Protein AF-A0A920NWI2-F1 (afdb_monomer_lite)

Structure (mmCIF, N/CA/C/O backbone):
data_AF-A0A920NWI2-F1
#
_entry.id   AF-A0A920NWI2-F1
#
loop_
_atom_site.group_PDB
_atom_site.id
_atom_site.type_symbol
_atom_site.label_atom_id
_atom_site.label_alt_id
_atom_site.label_comp_id
_atom_site.label_asym_id
_atom_site.label_entity_id
_atom_site.label_seq_id
_atom_site.pdbx_PDB_ins_code
_atom_site.Cartn_x
_atom_site.Cartn_y
_atom_site.Cartn_z
_atom_site.occupancy
_atom_site.B_iso_or_equiv
_atom_site.auth_seq_id
_atom_site.auth_comp_id
_atom_site.auth_asym_id
_atom_site.auth_atom_id
_atom_site.pdbx_PDB_model_num
ATOM 1 N N . MET A 1 1 ? 16.715 -18.756 -16.845 1.00 62.47 1 MET A N 1
ATOM 2 C CA . MET A 1 1 ? 16.301 -17.524 -16.132 1.00 62.47 1 MET A CA 1
ATOM 3 C C . MET A 1 1 ? 15.765 -16.548 -17.178 1.00 62.47 1 MET A C 1
ATOM 5 O O . MET A 1 1 ? 16.412 -16.420 -18.212 1.00 62.47 1 MET A O 1
ATOM 9 N N . LYS A 1 2 ? 14.573 -15.951 -17.009 1.00 72.81 2 LYS A N 1
ATOM 10 C CA . LYS A 1 2 ? 14.044 -14.998 -18.009 1.00 72.81 2 LYS A CA 1
ATOM 11 C C . LYS A 1 2 ? 14.946 -13.761 -18.042 1.00 72.81 2 LYS A C 1
ATOM 13 O O . LYS A 1 2 ? 15.299 -13.245 -16.986 1.00 72.81 2 LYS A O 1
ATOM 18 N N . LYS A 1 3 ? 15.345 -13.321 -19.236 1.00 82.94 3 LYS A N 1
ATOM 19 C CA . LYS A 1 3 ? 16.235 -12.169 -19.400 1.00 82.94 3 LYS A CA 1
ATOM 20 C C . LYS A 1 3 ? 15.435 -10.877 -19.260 1.00 82.94 3 LYS A C 1
ATOM 22 O O . LYS A 1 3 ? 14.433 -10.698 -19.947 1.00 82.94 3 LYS A O 1
ATOM 27 N N . LEU A 1 4 ? 15.898 -9.997 -18.381 1.00 87.62 4 LEU A N 1
ATOM 28 C CA . LEU A 1 4 ? 15.360 -8.652 -18.227 1.00 87.62 4 LEU A CA 1
ATOM 29 C C . LEU A 1 4 ? 15.854 -7.744 -19.361 1.00 87.62 4 LEU A C 1
ATOM 31 O O . LEU A 1 4 ? 17.000 -7.852 -19.806 1.00 87.62 4 LEU A O 1
ATOM 35 N N . VAL A 1 5 ? 14.976 -6.859 -19.830 1.00 92.44 5 VAL A N 1
ATOM 36 C CA . VAL A 1 5 ? 15.266 -5.857 -20.864 1.00 92.44 5 VAL A CA 1
ATOM 37 C C . VAL A 1 5 ? 14.993 -4.490 -20.265 1.00 92.44 5 VAL A C 1
ATOM 39 O O . VAL A 1 5 ? 13.927 -4.284 -19.695 1.00 92.44 5 VAL A O 1
ATOM 42 N N . LYS A 1 6 ? 15.936 -3.557 -20.410 1.00 93.75 6 LYS A N 1
ATOM 43 C CA . LYS A 1 6 ? 15.781 -2.200 -19.882 1.00 93.75 6 LYS A CA 1
ATOM 44 C C . LYS A 1 6 ? 14.677 -1.428 -20.610 1.00 93.75 6 LYS A C 1
ATOM 46 O O . LYS A 1 6 ? 14.476 -1.600 -21.813 1.00 93.75 6 LYS A O 1
ATOM 51 N N . ASP A 1 7 ? 14.015 -0.547 -19.876 1.00 93.06 7 ASP A N 1
ATOM 52 C CA . ASP A 1 7 ? 12.941 0.326 -20.338 1.00 93.06 7 ASP A CA 1
ATOM 53 C C . ASP A 1 7 ? 13.270 1.783 -19.996 1.00 93.06 7 ASP A C 1
ATOM 55 O O . ASP A 1 7 ? 13.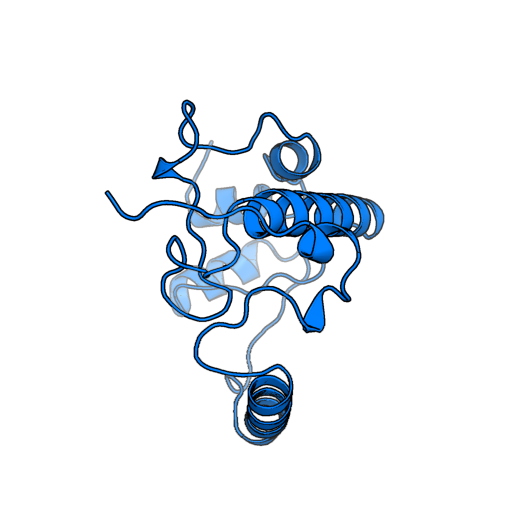007 2.253 -18.893 1.00 93.06 7 ASP A O 1
ATOM 59 N N . ALA A 1 8 ? 13.893 2.509 -20.926 1.00 90.62 8 ALA A N 1
ATOM 60 C CA . ALA A 1 8 ? 14.277 3.900 -20.675 1.00 90.62 8 ALA A CA 1
ATOM 61 C C . ALA A 1 8 ? 13.058 4.813 -20.437 1.00 90.62 8 ALA A C 1
ATOM 63 O O . ALA A 1 8 ? 13.161 5.790 -19.696 1.00 90.62 8 ALA A O 1
ATOM 64 N N . ASN A 1 9 ? 11.903 4.462 -21.010 1.00 91.44 9 ASN A N 1
ATOM 65 C CA . ASN A 1 9 ? 10.683 5.261 -20.927 1.00 91.44 9 ASN A CA 1
ATOM 66 C C . ASN A 1 9 ? 10.043 5.195 -19.534 1.00 91.44 9 ASN A C 1
ATOM 68 O O . ASN A 1 9 ? 9.390 6.144 -19.110 1.00 91.44 9 ASN A O 1
ATOM 72 N N . ALA A 1 10 ? 10.307 4.137 -18.758 1.00 92.00 10 ALA A N 1
ATOM 73 C CA . ALA A 1 10 ? 9.759 3.981 -17.409 1.00 92.00 10 ALA A CA 1
ATOM 74 C C . ALA A 1 10 ? 10.130 5.130 -16.449 1.00 92.00 10 ALA A C 1
ATOM 76 O O . ALA A 1 10 ? 9.436 5.381 -15.462 1.00 92.00 10 ALA A O 1
ATOM 77 N N . LEU A 1 11 ? 11.208 5.863 -16.737 1.00 91.56 11 LEU A N 1
ATOM 78 C CA . LEU A 1 11 ? 11.630 7.017 -15.944 1.00 91.56 11 LEU A CA 1
ATOM 79 C C . LEU A 1 11 ? 10.799 8.277 -16.229 1.00 91.56 11 LEU A C 1
ATOM 81 O O . LEU A 1 11 ? 10.652 9.108 -15.335 1.00 91.56 11 LEU A O 1
ATOM 85 N N . SER A 1 12 ? 10.250 8.413 -17.437 1.00 92.00 12 SER A N 1
ATOM 86 C CA . SER A 1 12 ? 9.532 9.609 -17.898 1.00 92.00 12 SER A CA 1
ATOM 87 C C . SER A 1 12 ? 8.028 9.414 -18.033 1.00 92.00 12 SER A C 1
ATOM 89 O O . SER A 1 12 ? 7.280 10.380 -17.889 1.00 92.00 12 SER A O 1
ATOM 91 N N . ASP A 1 13 ? 7.579 8.190 -18.301 1.00 92.38 13 ASP A N 1
ATOM 92 C CA . ASP A 1 13 ? 6.177 7.924 -18.595 1.00 92.38 13 ASP A CA 1
ATOM 93 C C . ASP A 1 13 ? 5.283 8.249 -17.385 1.00 92.38 13 ASP A C 1
ATOM 95 O O . ASP A 1 13 ? 5.725 8.160 -16.222 1.00 92.38 13 ASP A O 1
ATOM 99 N N . PRO A 1 14 ? 4.017 8.636 -17.627 1.00 90.88 14 PRO A N 1
ATOM 100 C CA . PRO A 1 14 ? 3.047 8.822 -16.561 1.00 90.88 14 PRO A CA 1
ATOM 101 C C . PRO A 1 14 ? 2.900 7.550 -15.720 1.00 90.88 14 PRO A C 1
ATOM 103 O O . PRO A 1 14 ? 2.801 6.444 -16.246 1.00 90.88 14 PRO A O 1
ATOM 106 N N . LEU A 1 15 ? 2.872 7.695 -14.393 1.00 87.38 15 LEU A N 1
ATOM 107 C CA . LEU A 1 15 ? 2.882 6.548 -13.476 1.00 87.38 15 LEU A CA 1
ATOM 108 C C . LEU A 1 15 ? 1.657 5.630 -13.650 1.00 87.38 15 LEU A C 1
ATOM 110 O O . LEU A 1 15 ? 1.751 4.430 -13.421 1.00 87.38 15 LEU A O 1
ATOM 114 N N . ASN A 1 16 ? 0.516 6.178 -14.069 1.00 87.69 16 ASN A N 1
ATOM 115 C CA . ASN A 1 16 ? -0.711 5.424 -14.331 1.00 87.69 16 ASN A CA 1
ATOM 116 C C . ASN A 1 16 ? -0.620 4.526 -15.580 1.00 87.69 16 ASN A C 1
ATOM 118 O O . ASN A 1 16 ? -1.387 3.573 -15.687 1.00 87.69 16 ASN A O 1
ATOM 122 N N . GLU A 1 17 ? 0.330 4.783 -16.481 1.00 87.19 17 GLU A N 1
ATOM 123 C CA . GLU A 1 17 ? 0.588 3.964 -17.674 1.00 87.19 17 GLU A CA 1
ATOM 124 C C . GLU A 1 17 ? 1.640 2.869 -17.416 1.00 87.19 17 GLU A C 1
ATOM 126 O O . GLU A 1 17 ? 1.913 2.017 -18.263 1.00 87.19 17 GLU A O 1
ATOM 131 N N . LEU A 1 18 ? 2.238 2.856 -16.223 1.00 89.19 18 LEU A N 1
ATOM 132 C CA . LEU A 1 18 ? 3.352 1.988 -15.872 1.00 89.19 18 LEU A CA 1
ATOM 133 C C . LEU A 1 18 ? 2.908 0.718 -15.138 1.00 89.19 18 LEU A C 1
ATOM 135 O O . LEU A 1 18 ? 2.118 0.767 -14.206 1.00 89.19 18 LEU A O 1
ATOM 139 N N . GLY A 1 19 ? 3.495 -0.434 -15.487 1.00 88.38 19 GLY A N 1
ATOM 140 C CA . GLY A 1 19 ? 3.313 -1.700 -14.753 1.00 88.38 19 GLY A CA 1
ATOM 141 C C . GLY A 1 19 ? 2.209 -2.630 -15.274 1.00 88.38 19 GLY A C 1
ATOM 142 O O . GLY A 1 19 ? 2.058 -3.741 -14.750 1.00 88.38 19 GLY A O 1
ATOM 143 N N . TRP A 1 20 ? 1.500 -2.223 -16.326 1.00 90.44 20 TRP A N 1
ATOM 144 C CA . TRP A 1 20 ? 0.537 -3.044 -17.061 1.00 90.44 20 TRP A CA 1
ATOM 145 C C . TRP A 1 20 ? 1.220 -4.156 -17.863 1.00 90.44 20 TRP A C 1
ATOM 147 O O . TRP A 1 20 ? 2.297 -3.956 -18.427 1.00 90.44 20 TRP A O 1
ATOM 157 N N . LYS A 1 21 ? 0.594 -5.337 -17.906 1.00 86.88 21 LYS A N 1
ATOM 158 C CA . LYS A 1 21 ? 1.070 -6.491 -18.687 1.00 86.88 21 LYS A CA 1
ATOM 159 C C . LYS A 1 21 ? -0.045 -7.140 -19.502 1.00 86.88 21 LYS A C 1
ATOM 161 O O . LYS A 1 21 ? 0.117 -7.328 -20.698 1.00 86.88 21 LYS A O 1
ATOM 166 N N . ASP A 1 22 ? -1.164 -7.430 -18.842 1.00 86.62 22 ASP A N 1
ATOM 167 C CA . ASP A 1 22 ? -2.301 -8.167 -19.412 1.00 86.62 22 ASP A CA 1
ATOM 168 C C . ASP A 1 22 ? -3.631 -7.411 -19.190 1.00 86.62 22 ASP A C 1
ATOM 170 O O . ASP A 1 22 ? -4.702 -8.006 -19.146 1.00 86.62 22 ASP A O 1
ATOM 174 N N . SER A 1 23 ? -3.555 -6.098 -18.951 1.00 88.38 23 SER A N 1
ATOM 175 C CA . SER A 1 23 ? -4.689 -5.197 -18.696 1.00 88.38 23 SER A CA 1
ATOM 176 C C . SER A 1 23 ? -4.249 -3.748 -18.941 1.00 88.38 23 SER A C 1
ATOM 178 O O . SER A 1 23 ? -3.098 -3.518 -19.313 1.00 88.38 23 SER A O 1
ATOM 180 N N . SER A 1 24 ? -5.137 -2.781 -18.738 1.00 89.19 24 SER A N 1
ATOM 181 C CA . SER A 1 24 ? -4.906 -1.357 -18.954 1.00 89.19 24 SER A CA 1
ATOM 182 C C . SER A 1 24 ? -5.443 -0.499 -17.807 1.00 89.19 24 SER A C 1
ATOM 184 O O . SER A 1 24 ? -6.274 -0.933 -17.006 1.00 89.19 24 SER A O 1
ATOM 186 N N . PHE A 1 25 ? -5.023 0.769 -17.776 1.00 89.38 25 PHE A N 1
ATOM 187 C CA . PHE A 1 25 ? -5.560 1.754 -16.839 1.00 89.38 25 PHE A CA 1
ATOM 188 C C . PHE A 1 25 ? -7.085 1.896 -16.945 1.00 89.38 25 PHE A C 1
ATOM 190 O O . PHE A 1 25 ? -7.759 2.010 -15.923 1.00 89.38 25 PHE A O 1
ATOM 197 N N . LYS A 1 26 ? -7.638 1.800 -18.160 1.00 90.69 26 LYS A N 1
ATOM 198 C CA . LYS A 1 26 ? -9.082 1.876 -18.394 1.00 90.69 26 LYS A CA 1
ATOM 199 C C . LYS A 1 26 ? -9.844 0.740 -17.707 1.00 90.69 26 LYS A C 1
ATOM 201 O O . LYS A 1 26 ? -10.825 1.014 -17.023 1.00 90.69 26 LYS A O 1
ATOM 206 N N . ASP A 1 27 ? -9.362 -0.501 -17.818 1.00 90.50 27 ASP A N 1
ATOM 207 C CA . ASP A 1 27 ? -10.001 -1.652 -17.156 1.00 90.50 27 ASP A CA 1
ATOM 208 C C . ASP A 1 27 ? -10.058 -1.447 -15.632 1.00 90.50 27 ASP A C 1
ATOM 210 O O . ASP A 1 27 ? -11.051 -1.770 -14.977 1.00 90.50 27 ASP A O 1
ATOM 214 N N . TYR A 1 28 ? -8.997 -0.860 -15.065 1.00 90.62 28 TYR A N 1
ATOM 215 C CA . TYR A 1 28 ? -8.950 -0.490 -13.653 1.00 90.62 28 TYR A CA 1
ATOM 216 C C . TYR A 1 28 ? -9.948 0.614 -13.297 1.00 90.62 28 TYR A C 1
ATOM 218 O O . TYR A 1 28 ? -10.586 0.523 -12.247 1.00 90.62 28 TYR A O 1
ATOM 226 N N . GLU A 1 29 ? -10.097 1.651 -14.125 1.00 93.06 29 GLU A N 1
ATOM 227 C CA . GLU A 1 29 ? -11.071 2.714 -13.864 1.00 93.06 29 GLU A CA 1
ATOM 228 C C . GLU A 1 29 ? -12.505 2.183 -13.875 1.00 93.06 29 GLU A C 1
ATOM 230 O O . GLU A 1 29 ? -13.256 2.451 -12.931 1.00 93.06 29 GLU A O 1
ATOM 235 N N . ASP A 1 30 ? -12.841 1.350 -14.860 1.00 93.94 30 ASP A N 1
ATOM 236 C CA . ASP A 1 30 ? -14.150 0.706 -14.973 1.00 93.94 30 ASP A CA 1
ATOM 237 C C . ASP A 1 30 ? -14.430 -0.184 -13.748 1.00 93.94 30 ASP A C 1
ATOM 239 O O . ASP A 1 30 ? -15.488 -0.086 -13.113 1.00 93.94 30 ASP A O 1
ATOM 243 N N . GLN A 1 31 ? -13.454 -1.004 -13.338 1.00 92.38 31 GLN A N 1
ATOM 244 C CA . GLN A 1 31 ? -13.581 -1.845 -12.147 1.00 92.38 31 GLN A CA 1
ATOM 245 C C . GLN A 1 31 ? -13.698 -1.013 -10.863 1.00 92.38 31 GLN A C 1
ATOM 247 O O . GLN A 1 31 ? -14.514 -1.323 -9.992 1.00 92.38 31 GLN A O 1
ATOM 252 N N . ARG A 1 32 ? -12.911 0.058 -10.726 1.00 91.50 32 ARG A N 1
ATOM 253 C CA . ARG A 1 32 ? -12.964 0.966 -9.574 1.00 91.50 32 ARG A CA 1
ATOM 254 C C . ARG A 1 32 ? -14.347 1.593 -9.444 1.00 91.50 32 ARG A C 1
ATOM 256 O O . ARG A 1 32 ? -14.890 1.643 -8.341 1.00 91.50 32 ARG A O 1
ATOM 263 N N . ASP A 1 33 ? -14.919 2.067 -10.543 1.00 94.00 33 ASP A N 1
ATOM 264 C CA . ASP A 1 33 ? -16.217 2.735 -10.531 1.00 94.00 33 ASP A CA 1
ATOM 265 C C . ASP A 1 33 ? -17.375 1.753 -10.318 1.00 94.00 33 ASP A C 1
ATOM 267 O O . ASP A 1 33 ? -18.334 2.087 -9.616 1.00 94.00 33 ASP A O 1
ATOM 271 N N . TYR A 1 34 ? -17.256 0.517 -10.810 1.00 94.44 34 TYR A N 1
ATOM 272 C CA . TYR A 1 34 ? -18.154 -0.573 -10.431 1.00 94.44 34 TYR A CA 1
ATOM 273 C C . TYR A 1 34 ? -18.096 -0.860 -8.923 1.00 94.44 34 TYR A C 1
ATOM 275 O O . TYR A 1 34 ? -19.137 -0.897 -8.265 1.00 94.44 34 TYR A O 1
ATOM 283 N N . LEU A 1 35 ? -16.899 -1.024 -8.349 1.00 91.94 35 LEU A N 1
ATOM 284 C CA . LEU A 1 35 ? -16.732 -1.361 -6.931 1.00 91.94 35 LEU A CA 1
ATOM 285 C C . LEU A 1 35 ? -17.185 -0.230 -6.002 1.00 91.94 35 LEU A C 1
ATOM 287 O O . LEU A 1 35 ? -17.754 -0.513 -4.956 1.00 91.94 35 LEU A O 1
ATOM 291 N N . LYS A 1 36 ? -17.021 1.041 -6.386 1.00 88.38 36 LYS A N 1
ATOM 292 C CA . LYS A 1 36 ? -17.586 2.171 -5.624 1.00 88.38 36 LYS A CA 1
ATOM 293 C C . LYS A 1 36 ? -19.110 2.103 -5.493 1.00 88.38 36 LYS A C 1
ATOM 295 O O . LYS A 1 36 ? -19.647 2.591 -4.507 1.00 88.38 36 LYS A O 1
ATOM 300 N N . LYS A 1 37 ? -19.800 1.560 -6.501 1.00 90.56 37 LYS A N 1
ATOM 301 C CA . LYS A 1 37 ? -21.270 1.476 -6.537 1.00 90.56 37 LYS A CA 1
ATOM 302 C C . LYS A 1 37 ? -21.808 0.190 -5.914 1.00 90.56 37 LYS A C 1
ATOM 304 O O . LYS A 1 37 ? -22.918 0.196 -5.398 1.00 90.56 37 LYS A O 1
ATOM 309 N N . ASN A 1 38 ? -21.048 -0.901 -6.000 1.00 90.69 38 ASN A N 1
ATOM 310 C CA . ASN A 1 38 ? -21.553 -2.251 -5.729 1.00 90.69 38 ASN A CA 1
ATOM 311 C C . ASN A 1 38 ? -20.805 -2.992 -4.615 1.00 90.69 38 ASN A C 1
ATOM 313 O O . ASN A 1 38 ? -21.222 -4.082 -4.235 1.00 90.69 38 ASN A O 1
ATOM 317 N N . ASN A 1 39 ? -19.696 -2.448 -4.115 1.00 85.00 39 ASN A N 1
ATOM 318 C CA . ASN A 1 39 ? -18.901 -3.068 -3.063 1.00 85.00 39 ASN A CA 1
ATOM 319 C C . ASN A 1 39 ? -18.868 -2.187 -1.808 1.00 85.00 39 ASN A C 1
ATOM 321 O O . ASN A 1 39 ? -19.208 -1.007 -1.833 1.00 85.00 39 ASN A O 1
ATOM 325 N N . GLY A 1 40 ? -18.435 -2.780 -0.704 1.00 80.31 40 GLY A N 1
ATOM 326 C CA . GLY A 1 40 ? -18.326 -2.134 0.593 1.00 80.31 40 GLY A CA 1
ATOM 327 C C . GLY A 1 40 ? -18.783 -3.082 1.688 1.00 80.31 40 GLY A C 1
ATOM 328 O O . GLY A 1 40 ? -19.835 -3.713 1.587 1.00 80.31 40 GLY A O 1
ATOM 329 N N . ILE A 1 41 ? -17.989 -3.177 2.749 1.00 85.38 41 ILE A N 1
ATOM 330 C CA . ILE A 1 41 ? -18.424 -3.837 3.976 1.00 85.38 41 ILE A CA 1
ATOM 331 C C . ILE A 1 41 ? -19.425 -2.884 4.630 1.00 85.38 41 ILE A C 1
ATOM 333 O O . ILE A 1 41 ? -19.063 -1.770 5.018 1.00 85.38 41 ILE A O 1
ATOM 337 N N . LYS A 1 42 ? -20.698 -3.292 4.676 1.00 82.94 42 LYS A N 1
ATOM 338 C CA . LYS A 1 42 ? -21.747 -2.521 5.354 1.00 82.94 42 LYS A CA 1
ATOM 339 C C . LYS A 1 42 ? -21.326 -2.291 6.804 1.00 82.94 42 LYS A C 1
ATOM 341 O O . LYS A 1 42 ? -20.796 -3.198 7.437 1.00 82.94 42 LYS A O 1
ATOM 346 N N . ASP A 1 43 ? -21.528 -1.069 7.283 1.00 86.19 43 ASP A N 1
ATOM 347 C CA . ASP A 1 43 ? -21.206 -0.656 8.652 1.00 86.19 43 ASP A CA 1
ATOM 348 C C . ASP A 1 43 ? -19.724 -0.818 9.045 1.00 86.19 43 ASP A C 1
ATOM 350 O O . ASP A 1 43 ? -19.394 -0.915 10.229 1.00 86.19 43 ASP A O 1
ATOM 354 N N . LEU A 1 44 ? -18.809 -0.811 8.061 1.00 90.56 44 LEU A N 1
ATOM 355 C CA . LEU A 1 44 ? -17.370 -0.809 8.320 1.00 90.56 44 LEU A CA 1
ATOM 356 C C . LEU A 1 44 ? -16.978 0.420 9.143 1.00 90.56 44 LEU A C 1
ATOM 358 O O . LEU A 1 44 ? -16.947 1.550 8.650 1.00 90.56 44 LEU A O 1
ATOM 362 N N . LYS A 1 45 ? -16.627 0.177 10.403 1.00 94.00 45 LYS A N 1
ATOM 363 C CA . LYS A 1 45 ? -16.103 1.203 11.298 1.00 94.00 45 LYS A CA 1
ATOM 364 C C . LYS A 1 45 ? -14.675 1.574 10.895 1.00 94.00 45 LYS A C 1
ATOM 366 O O . LYS A 1 45 ? -13.820 0.709 10.718 1.00 94.00 45 LYS A O 1
ATOM 371 N N . ILE A 1 46 ? -14.423 2.877 10.787 1.00 96.69 46 ILE A N 1
ATOM 372 C CA . ILE A 1 46 ? -13.098 3.449 10.538 1.00 96.69 46 ILE A CA 1
ATOM 373 C C . ILE A 1 46 ? -12.739 4.334 11.728 1.00 96.69 46 ILE A C 1
ATOM 375 O O . ILE A 1 46 ? -13.332 5.401 11.915 1.00 96.69 46 ILE A O 1
ATOM 379 N N . LEU A 1 47 ? -11.758 3.900 12.513 1.00 98.12 47 LEU A N 1
ATOM 380 C CA . LEU A 1 47 ? -11.397 4.545 13.772 1.00 98.12 47 LEU A CA 1
ATOM 381 C C . LEU A 1 47 ? -10.221 5.507 13.598 1.00 98.12 47 LEU A C 1
ATOM 383 O O . LEU A 1 47 ? -9.357 5.267 12.750 1.00 98.12 47 LEU A O 1
ATOM 387 N N . PRO A 1 48 ? -10.161 6.613 14.353 1.00 97.94 48 PRO A N 1
ATOM 388 C CA . PRO A 1 48 ? -8.941 7.394 14.472 1.00 97.94 48 PRO A CA 1
ATOM 389 C C . PRO A 1 48 ? -7.909 6.660 15.370 1.00 97.94 48 PRO A C 1
ATOM 391 O O . PRO A 1 48 ? -8.287 5.747 16.107 1.00 97.94 48 PRO A O 1
ATOM 394 N N . PRO A 1 49 ? -6.612 7.021 15.313 1.00 97.75 49 PRO A N 1
ATOM 395 C CA . PRO A 1 49 ? -5.536 6.342 16.051 1.00 97.75 49 PRO A CA 1
ATOM 396 C C . PRO A 1 49 ? -5.709 6.258 17.575 1.00 97.75 49 PRO A C 1
ATOM 398 O O . PRO A 1 49 ? -5.119 5.400 18.223 1.00 97.75 49 PRO A O 1
ATOM 401 N N . GLU A 1 50 ? -6.483 7.170 18.157 1.00 97.94 50 GLU A N 1
ATOM 402 C CA . GLU A 1 50 ? -6.633 7.331 19.602 1.00 97.94 50 GLU A CA 1
ATOM 403 C C . GLU A 1 50 ? -7.657 6.349 20.202 1.00 97.94 50 GLU A C 1
ATOM 405 O O . GLU A 1 50 ? -7.667 6.123 21.411 1.00 97.94 50 GLU A O 1
ATOM 410 N N . GLU A 1 51 ? -8.499 5.722 19.374 1.00 98.25 51 GLU A N 1
ATOM 411 C CA . GLU A 1 51 ? -9.526 4.759 19.800 1.00 98.25 51 GLU A CA 1
ATOM 412 C C . GLU A 1 51 ? -8.963 3.332 19.937 1.00 98.25 51 GLU A C 1
ATOM 414 O O . GLU A 1 51 ? -9.439 2.379 19.320 1.00 98.25 51 GLU A O 1
ATOM 419 N N . ILE A 1 52 ? -7.930 3.183 20.769 1.00 98.12 52 ILE A N 1
ATOM 420 C CA . ILE A 1 52 ? -7.147 1.945 20.926 1.00 98.12 52 ILE A CA 1
ATOM 421 C C . ILE A 1 52 ? -8.013 0.760 21.382 1.00 98.12 52 ILE A C 1
ATOM 423 O O . ILE A 1 52 ? -7.986 -0.308 20.770 1.00 98.12 52 ILE A O 1
ATOM 427 N N . GLU A 1 53 ? -8.819 0.950 22.428 1.00 98.06 53 GLU A N 1
ATOM 428 C CA . GLU A 1 53 ? -9.647 -0.121 23.001 1.00 98.06 53 GLU A CA 1
ATOM 429 C C . GLU A 1 53 ? -10.750 -0.586 22.046 1.00 98.06 53 GLU A C 1
ATOM 431 O O . GLU A 1 53 ? -11.035 -1.779 21.940 1.00 98.06 53 GLU A O 1
ATOM 436 N N . GLU A 1 54 ? -11.374 0.346 21.322 1.00 98.31 54 GLU A N 1
ATOM 437 C CA . GLU A 1 54 ? -12.370 -0.007 20.307 1.00 98.31 54 GLU A CA 1
ATOM 438 C C . GLU A 1 54 ? -11.699 -0.713 19.125 1.00 98.31 54 GLU A C 1
ATOM 440 O O . GLU A 1 54 ? -12.238 -1.694 18.614 1.00 98.31 54 GLU A O 1
ATOM 445 N N . ALA A 1 55 ? -10.489 -0.291 18.738 1.00 98.19 55 ALA A N 1
ATOM 446 C CA . ALA A 1 55 ? -9.736 -0.954 17.685 1.00 98.19 55 ALA A CA 1
ATOM 447 C C . ALA A 1 55 ? -9.420 -2.411 18.035 1.00 98.19 55 ALA A C 1
ATOM 449 O O . ALA A 1 55 ? -9.623 -3.294 17.199 1.00 98.19 55 ALA A O 1
ATOM 450 N N . LYS A 1 56 ? -9.008 -2.671 19.282 1.00 98.00 56 LYS A N 1
ATOM 451 C CA . LYS A 1 56 ? -8.803 -4.029 19.790 1.00 98.00 56 LYS A CA 1
ATOM 452 C C . LYS A 1 56 ? -10.095 -4.846 19.743 1.00 98.00 56 LYS A C 1
ATOM 454 O O . LYS A 1 56 ? -10.091 -5.943 19.197 1.00 98.00 56 LYS A O 1
ATOM 459 N N . LYS A 1 57 ? -11.208 -4.314 20.263 1.00 98.06 57 LYS A N 1
ATOM 460 C CA . LYS A 1 57 ? -12.505 -5.019 20.271 1.00 98.06 57 LYS A CA 1
ATOM 461 C C . LYS A 1 57 ? -12.970 -5.400 18.868 1.00 98.06 57 LYS A C 1
ATOM 463 O O . LYS A 1 57 ? -13.458 -6.509 18.667 1.00 98.06 57 LYS A O 1
ATOM 468 N N . ILE A 1 58 ? -12.836 -4.485 17.905 1.00 97.56 58 ILE A N 1
ATOM 469 C CA . ILE A 1 58 ? -13.184 -4.750 16.505 1.00 97.56 58 ILE A CA 1
ATOM 470 C C . ILE A 1 58 ? -12.255 -5.815 15.928 1.00 97.56 58 ILE A C 1
ATOM 472 O O . ILE A 1 58 ? -12.744 -6.751 15.307 1.00 97.56 58 ILE A O 1
ATOM 476 N N . PHE A 1 59 ? -10.946 -5.722 16.172 1.00 97.62 59 PHE A N 1
ATOM 477 C CA . PHE A 1 59 ? -9.996 -6.725 15.701 1.00 97.62 59 PHE A CA 1
ATOM 478 C C . PHE A 1 59 ? -10.290 -8.120 16.272 1.00 97.62 59 PHE A C 1
ATOM 480 O O . PHE A 1 59 ? -10.339 -9.079 15.510 1.00 97.62 59 PHE A O 1
ATOM 487 N N . ASP A 1 60 ? -10.542 -8.239 17.577 1.00 97.31 60 ASP A N 1
ATOM 488 C CA . ASP A 1 60 ? -10.862 -9.521 18.219 1.00 97.31 60 ASP A CA 1
ATOM 489 C C . ASP A 1 60 ? -12.158 -10.137 17.655 1.00 97.31 60 ASP A C 1
ATOM 491 O O . ASP A 1 60 ? -12.281 -11.358 17.563 1.00 97.31 60 ASP A O 1
ATOM 495 N N . ARG A 1 61 ? -13.129 -9.296 17.266 1.00 96.12 61 ARG A N 1
ATOM 496 C CA . ARG A 1 61 ? -14.417 -9.721 16.698 1.00 96.12 61 ARG A CA 1
ATOM 497 C C . ARG A 1 61 ? -14.325 -10.080 15.212 1.00 96.12 61 ARG A C 1
ATOM 499 O O . ARG A 1 61 ? -14.865 -11.104 14.803 1.00 96.12 61 ARG A O 1
ATOM 506 N N . ASP A 1 62 ? -13.688 -9.226 14.414 1.00 95.38 62 ASP A N 1
ATOM 507 C CA . ASP A 1 62 ? -13.744 -9.262 12.945 1.00 95.38 62 ASP A CA 1
ATOM 508 C C . ASP A 1 62 ? -12.466 -9.826 12.305 1.00 95.38 62 ASP A C 1
ATOM 510 O O . ASP A 1 62 ? -12.441 -10.108 11.108 1.00 95.38 62 ASP A O 1
ATOM 514 N N . GLY A 1 63 ? -11.384 -9.961 13.074 1.00 95.62 63 GLY A N 1
ATOM 515 C CA . GLY A 1 63 ? -10.053 -10.334 12.587 1.00 95.62 63 GLY A CA 1
ATOM 516 C C . GLY A 1 63 ? -9.302 -9.206 11.868 1.00 95.62 63 GLY A C 1
ATOM 517 O O . GLY A 1 63 ? -8.185 -9.418 11.395 1.00 95.62 63 GLY A O 1
ATOM 518 N N . PHE A 1 64 ? -9.890 -8.009 11.761 1.00 96.62 64 PHE A N 1
ATOM 519 C CA . PHE A 1 64 ? -9.250 -6.817 11.205 1.00 96.62 64 PHE A CA 1
ATOM 520 C C . PHE A 1 64 ? -9.878 -5.536 11.765 1.00 96.62 64 PHE A C 1
ATOM 522 O O . PHE A 1 64 ? -11.010 -5.536 12.234 1.00 96.62 64 PHE A O 1
ATOM 529 N N . VAL A 1 65 ? -9.155 -4.420 11.675 1.00 97.12 65 VAL A N 1
ATOM 530 C CA . VAL A 1 65 ? -9.660 -3.076 11.990 1.00 97.12 65 VAL A CA 1
ATOM 531 C C . VAL A 1 65 ? -9.057 -2.061 11.017 1.00 97.12 65 VAL A C 1
ATOM 533 O O . VAL A 1 65 ? -7.916 -2.218 10.580 1.00 97.12 65 VAL A O 1
ATOM 536 N N . VAL A 1 66 ? -9.817 -1.023 10.654 1.00 97.06 66 VAL A N 1
ATOM 537 C CA . VAL A 1 66 ? -9.357 0.051 9.759 1.00 97.06 66 VAL A CA 1
ATOM 538 C C . VAL A 1 66 ? -9.118 1.329 10.552 1.00 97.06 66 VAL A C 1
ATOM 540 O O . VAL A 1 66 ? -10.045 1.890 11.137 1.00 97.06 66 VAL A O 1
ATOM 543 N N . ILE A 1 67 ? -7.878 1.819 10.515 1.00 97.69 67 ILE A N 1
ATOM 544 C CA . ILE A 1 67 ? -7.464 3.056 11.185 1.00 97.69 67 ILE A CA 1
ATOM 545 C C . ILE A 1 67 ? -7.252 4.157 10.144 1.00 97.69 67 ILE A C 1
ATOM 547 O O . ILE A 1 67 ? -6.431 4.023 9.232 1.00 97.69 67 ILE A O 1
ATOM 551 N N . LYS A 1 68 ? -7.986 5.267 10.262 1.00 97.12 68 LYS A N 1
ATOM 552 C CA . LYS A 1 68 ? -7.753 6.457 9.428 1.00 97.12 68 LYS A CA 1
ATOM 553 C C . LYS A 1 68 ? -6.549 7.234 9.938 1.00 97.12 68 LYS A C 1
ATOM 555 O O . LYS A 1 68 ? -6.257 7.243 11.125 1.00 97.12 68 LYS A O 1
ATOM 560 N N . ASN A 1 69 ? -5.904 7.971 9.035 1.00 96.44 69 ASN A N 1
ATOM 561 C CA . ASN A 1 69 ? -4.814 8.891 9.373 1.00 96.44 69 ASN A CA 1
ATOM 562 C C . ASN A 1 69 ? -3.649 8.232 10.134 1.00 96.44 69 ASN A C 1
ATOM 564 O O . ASN A 1 69 ? -2.985 8.891 10.927 1.00 96.44 69 ASN A O 1
ATOM 568 N N . ALA A 1 70 ? -3.364 6.957 9.847 1.00 96.31 70 ALA A N 1
ATOM 569 C CA . ALA A 1 70 ? -2.198 6.262 10.393 1.00 96.31 70 ALA A CA 1
ATOM 570 C C . ALA A 1 70 ? -0.878 6.993 10.076 1.00 96.31 70 ALA A C 1
ATOM 572 O O . ALA A 1 70 ? 0.061 6.924 10.857 1.00 96.31 70 ALA A O 1
ATOM 573 N N . LEU A 1 71 ? -0.814 7.734 8.964 1.00 97.06 71 LEU A N 1
ATOM 574 C CA . LEU A 1 71 ? 0.311 8.601 8.617 1.00 97.06 71 LEU A CA 1
ATOM 575 C C . LEU A 1 71 ? -0.103 10.069 8.637 1.00 97.06 71 LEU A C 1
ATOM 577 O O . LEU A 1 71 ? -1.152 10.449 8.104 1.00 97.06 71 LEU A O 1
ATOM 581 N N . LYS A 1 72 ? 0.780 10.927 9.149 1.00 94.94 72 LYS A N 1
ATOM 582 C CA . LYS A 1 72 ? 0.667 12.378 8.997 1.00 94.94 72 LYS A CA 1
ATOM 583 C C . LYS A 1 72 ? 0.853 12.752 7.528 1.00 94.94 72 LYS A C 1
ATOM 585 O O . LYS A 1 72 ? 1.543 12.080 6.762 1.00 94.94 72 LYS A O 1
ATOM 590 N N . LYS A 1 73 ? 0.308 13.906 7.130 1.00 96.25 73 LYS A N 1
ATOM 591 C CA . LYS A 1 73 ? 0.374 14.395 5.736 1.00 96.25 73 LYS A CA 1
ATOM 592 C C . LYS A 1 73 ? 1.798 14.411 5.161 1.00 96.25 73 LYS A C 1
ATOM 594 O O . LYS A 1 73 ? 1.986 14.079 3.994 1.00 96.25 73 LYS A O 1
ATOM 599 N N . GLN A 1 74 ? 2.793 14.790 5.966 1.00 95.62 74 GLN A N 1
ATOM 600 C CA . GLN A 1 74 ? 4.190 14.851 5.523 1.00 95.62 74 GLN A CA 1
ATOM 601 C C . GLN A 1 74 ? 4.815 13.462 5.351 1.00 95.62 74 GLN A C 1
ATOM 603 O O . GLN A 1 74 ? 5.518 13.238 4.370 1.00 95.62 74 GLN A O 1
ATOM 608 N N . GLU A 1 75 ? 4.530 12.523 6.255 1.00 96.06 75 GLU A N 1
ATOM 609 C CA . GLU A 1 75 ? 4.960 11.122 6.139 1.00 96.06 75 GLU A CA 1
ATOM 610 C C . GLU A 1 75 ? 4.338 10.489 4.892 1.00 96.06 75 GLU A C 1
ATOM 612 O O . GLU A 1 75 ? 5.053 9.952 4.053 1.00 96.06 75 GLU A O 1
ATOM 617 N N . LEU A 1 76 ? 3.031 10.676 4.678 1.00 97.19 76 LEU A N 1
ATOM 618 C CA . LEU A 1 76 ? 2.355 10.195 3.472 1.00 97.19 76 LEU A CA 1
ATOM 619 C C . LEU A 1 76 ? 2.977 10.771 2.190 1.00 97.19 76 LEU A C 1
ATOM 621 O O . LEU A 1 76 ? 3.136 10.051 1.207 1.00 97.19 76 LEU A O 1
ATOM 625 N N . LYS A 1 77 ? 3.347 12.058 2.183 1.00 97.44 77 LYS A N 1
ATOM 626 C CA . LYS A 1 77 ? 4.014 12.687 1.034 1.00 97.44 77 LYS A CA 1
ATOM 627 C C . LYS A 1 77 ? 5.388 12.065 0.763 1.00 97.44 77 LYS A C 1
ATOM 629 O O . LYS A 1 77 ? 5.705 11.805 -0.395 1.00 97.44 77 LYS A O 1
ATOM 634 N N . LYS A 1 78 ? 6.186 11.825 1.809 1.00 96.81 78 LYS A N 1
ATOM 635 C CA . LYS A 1 78 ? 7.500 11.172 1.693 1.00 96.81 78 LYS A CA 1
ATOM 636 C C . LYS A 1 78 ? 7.362 9.743 1.172 1.00 96.81 78 LYS A C 1
ATOM 638 O O . LYS A 1 78 ? 8.058 9.389 0.227 1.00 96.81 78 LYS A O 1
ATOM 643 N N . LEU A 1 79 ? 6.425 8.974 1.731 1.00 96.44 79 LEU A N 1
ATOM 644 C CA . LEU A 1 79 ? 6.166 7.597 1.317 1.00 96.44 79 LEU A CA 1
ATOM 645 C C . LEU A 1 79 ? 5.750 7.533 -0.153 1.00 96.44 79 LEU A C 1
ATOM 647 O O . LEU A 1 79 ? 6.342 6.782 -0.914 1.00 96.44 79 LEU A O 1
ATOM 651 N N . LYS A 1 80 ? 4.788 8.370 -0.570 1.00 96.00 80 LYS A N 1
ATOM 652 C CA . LYS A 1 80 ? 4.352 8.446 -1.974 1.00 96.00 80 LYS A CA 1
ATOM 653 C C . LYS A 1 80 ? 5.520 8.719 -2.916 1.00 96.00 80 LYS A C 1
ATOM 655 O O . LYS A 1 80 ? 5.694 7.992 -3.883 1.00 96.00 80 LYS A O 1
ATOM 660 N N . LYS A 1 81 ? 6.349 9.715 -2.593 1.00 96.25 81 LYS A N 1
ATOM 661 C CA . LYS A 1 81 ? 7.520 10.052 -3.406 1.00 96.25 81 LYS A CA 1
ATOM 662 C C . LYS A 1 81 ? 8.483 8.865 -3.540 1.00 96.25 81 LYS A C 1
ATOM 664 O O . LYS A 1 81 ? 8.903 8.562 -4.649 1.00 96.25 81 LYS A O 1
ATOM 669 N N . GLY A 1 82 ? 8.809 8.181 -2.441 1.00 94.56 82 GLY A N 1
ATOM 670 C CA . GLY A 1 82 ? 9.698 7.019 -2.507 1.00 94.56 82 GLY A CA 1
ATOM 671 C C . GLY A 1 82 ? 9.087 5.832 -3.248 1.00 94.56 82 GLY A C 1
ATOM 672 O O . GLY A 1 82 ? 9.787 5.170 -4.008 1.0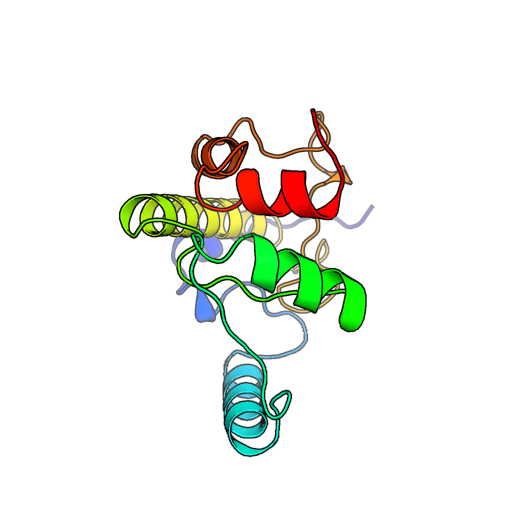0 94.56 82 GLY A O 1
ATOM 673 N N . CYS A 1 83 ? 7.780 5.586 -3.097 1.00 92.62 83 CYS A N 1
ATOM 674 C CA . CYS A 1 83 ? 7.075 4.588 -3.902 1.00 92.62 83 CYS A CA 1
ATOM 675 C C . CYS A 1 83 ? 7.193 4.896 -5.399 1.00 92.62 83 CYS A C 1
ATOM 677 O O . CYS A 1 83 ? 7.538 3.997 -6.160 1.00 92.62 83 CYS A O 1
ATOM 679 N N . ASP A 1 84 ? 6.964 6.146 -5.810 1.00 94.38 84 ASP A N 1
ATOM 680 C CA . ASP A 1 84 ? 7.078 6.560 -7.212 1.00 94.38 84 ASP A CA 1
ATOM 681 C C . ASP A 1 84 ? 8.497 6.320 -7.753 1.00 94.38 84 ASP A C 1
ATOM 683 O O . ASP A 1 84 ? 8.660 5.765 -8.839 1.00 94.38 84 ASP A O 1
ATOM 687 N N . GLU A 1 85 ? 9.528 6.685 -6.985 1.00 93.38 85 GLU A N 1
ATOM 688 C CA . GLU A 1 85 ? 10.935 6.458 -7.345 1.00 93.38 85 GLU A CA 1
ATOM 689 C C . GLU A 1 85 ? 11.241 4.964 -7.528 1.00 93.38 85 GLU A C 1
ATOM 691 O O . GLU A 1 85 ? 11.725 4.553 -8.583 1.00 93.38 85 GLU A O 1
ATOM 696 N N . VAL A 1 86 ? 10.876 4.133 -6.549 1.00 91.00 86 VAL A N 1
ATOM 697 C CA . VAL A 1 86 ? 11.118 2.683 -6.581 1.00 91.00 86 VAL A CA 1
ATOM 698 C C . VAL A 1 86 ? 10.354 2.012 -7.728 1.00 91.00 86 VAL A C 1
ATOM 700 O O . VAL A 1 86 ? 10.921 1.184 -8.441 1.00 91.00 86 VAL A O 1
ATOM 703 N N . ILE A 1 87 ? 9.096 2.396 -7.978 1.00 91.50 87 ILE A N 1
ATOM 704 C CA . ILE A 1 87 ? 8.324 1.892 -9.126 1.00 91.50 87 ILE A CA 1
ATOM 705 C C . ILE A 1 87 ? 9.081 2.154 -10.433 1.00 91.50 87 ILE A C 1
ATOM 707 O O . ILE A 1 87 ? 9.230 1.242 -11.249 1.00 91.50 87 ILE A O 1
ATOM 711 N N . ARG A 1 88 ? 9.594 3.374 -10.626 1.00 93.56 88 ARG A N 1
ATOM 712 C CA . ARG A 1 88 ? 10.340 3.742 -11.837 1.00 93.56 88 ARG A CA 1
ATOM 713 C C . ARG A 1 88 ? 11.640 2.960 -11.973 1.00 93.56 88 ARG A C 1
ATOM 715 O O . ARG A 1 88 ? 11.904 2.427 -13.048 1.00 93.56 88 ARG A O 1
ATOM 722 N N . GLU A 1 89 ? 12.416 2.849 -10.898 1.00 91.25 89 GLU A N 1
ATOM 723 C CA . GLU A 1 89 ? 13.674 2.092 -10.873 1.00 91.25 89 GLU A CA 1
ATOM 724 C C . GLU A 1 89 ? 13.463 0.633 -11.304 1.00 91.25 89 GLU A C 1
ATOM 726 O O . GLU A 1 89 ? 14.190 0.120 -12.154 1.00 91.25 89 GLU A O 1
ATOM 731 N N . ILE A 1 90 ? 12.431 -0.027 -10.771 1.00 89.56 90 ILE A N 1
ATOM 732 C CA . ILE A 1 90 ? 12.123 -1.422 -11.105 1.00 89.56 90 ILE A CA 1
ATOM 733 C C . ILE A 1 90 ? 11.651 -1.565 -12.546 1.00 89.56 90 ILE A C 1
ATOM 735 O O . ILE A 1 90 ? 12.129 -2.437 -13.275 1.00 89.56 90 ILE A O 1
ATOM 739 N N . LEU A 1 91 ? 10.708 -0.729 -12.976 1.00 91.75 91 LEU A N 1
ATOM 740 C CA . LEU A 1 91 ? 10.138 -0.847 -14.314 1.00 91.75 91 LEU A CA 1
ATOM 741 C C . LEU A 1 91 ? 11.156 -0.506 -15.401 1.00 91.75 91 LEU A C 1
ATOM 743 O O . LEU A 1 91 ? 11.119 -1.125 -16.466 1.00 91.75 91 LEU A O 1
ATOM 747 N N . ALA A 1 92 ? 12.123 0.365 -15.101 1.00 93.75 92 ALA A N 1
ATOM 748 C CA . ALA A 1 92 ? 13.248 0.659 -15.980 1.00 93.75 92 ALA A CA 1
ATOM 749 C C . ALA A 1 92 ? 14.161 -0.551 -16.233 1.00 93.75 92 ALA A C 1
ATOM 751 O O . ALA A 1 92 ? 14.912 -0.567 -17.211 1.00 93.75 92 ALA A O 1
ATOM 752 N N . LEU A 1 93 ? 14.100 -1.584 -15.390 1.00 91.75 93 LEU A N 1
ATOM 753 C CA . LEU A 1 93 ? 14.862 -2.820 -15.560 1.00 91.75 93 LEU A CA 1
ATOM 754 C C . LEU A 1 93 ? 14.072 -3.921 -16.276 1.00 91.75 93 LEU A C 1
ATOM 756 O O . LEU A 1 93 ? 14.687 -4.866 -16.761 1.00 91.75 93 LEU A O 1
ATOM 760 N N . ASP A 1 94 ? 12.743 -3.825 -16.356 1.00 90.56 94 ASP A N 1
ATOM 761 C CA . ASP A 1 94 ? 11.876 -4.928 -16.781 1.00 90.56 94 ASP A CA 1
ATOM 762 C C . ASP A 1 94 ? 10.819 -4.499 -17.809 1.00 90.56 94 ASP A C 1
ATOM 764 O O . ASP A 1 94 ? 9.619 -4.556 -17.542 1.00 90.56 94 ASP A O 1
ATOM 768 N N . LYS A 1 95 ? 11.246 -4.094 -19.013 1.00 90.25 95 LYS A N 1
ATOM 769 C CA . LYS A 1 95 ? 10.374 -3.665 -20.126 1.00 90.25 95 LYS A CA 1
ATOM 770 C C . LYS A 1 95 ? 9.235 -4.642 -20.412 1.00 90.25 95 LYS A C 1
ATOM 772 O O . LYS A 1 95 ? 8.099 -4.235 -20.618 1.00 90.25 95 LYS A O 1
ATOM 777 N N . GLY A 1 96 ? 9.540 -5.939 -20.413 1.00 88.19 96 GLY A N 1
ATOM 778 C CA . GLY A 1 96 ? 8.570 -6.997 -20.706 1.00 88.19 96 GLY A CA 1
ATOM 779 C C . GLY A 1 96 ? 7.695 -7.405 -19.519 1.00 88.19 96 GLY A C 1
ATOM 780 O O . GLY A 1 96 ? 6.924 -8.358 -19.645 1.00 88.19 96 GLY A O 1
ATOM 781 N N . ARG A 1 97 ? 7.848 -6.755 -18.356 1.00 89.56 97 ARG A N 1
ATOM 782 C CA . ARG A 1 97 ? 7.155 -7.090 -17.101 1.00 89.56 97 ARG A CA 1
ATOM 783 C C . ARG A 1 97 ? 7.264 -8.590 -16.778 1.00 89.56 97 ARG A C 1
ATOM 785 O O . ARG A 1 97 ? 6.304 -9.248 -16.356 1.00 89.56 97 ARG A O 1
ATOM 792 N N . VAL A 1 98 ? 8.424 -9.189 -17.061 1.00 87.62 98 VAL A N 1
ATOM 793 C CA . VAL A 1 98 ? 8.640 -10.637 -16.939 1.00 87.62 98 VAL A CA 1
ATOM 794 C C . VAL A 1 98 ? 8.877 -11.065 -15.496 1.00 87.62 98 VAL A C 1
ATOM 796 O O . VAL A 1 98 ? 8.592 -12.219 -15.173 1.00 87.62 98 VAL A O 1
ATOM 799 N N . GLY A 1 99 ? 9.356 -10.151 -14.643 1.00 82.81 99 GLY A N 1
AT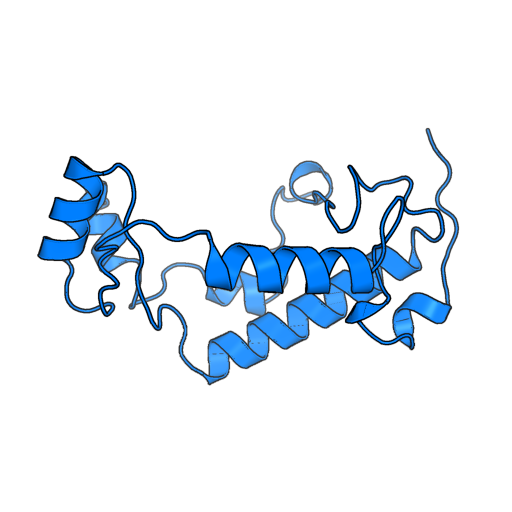OM 800 C CA . GLY A 1 99 ? 9.464 -10.342 -13.195 1.00 82.81 99 GLY A CA 1
ATOM 801 C C . GLY A 1 99 ? 8.130 -10.177 -12.462 1.00 82.81 99 GLY A C 1
ATOM 802 O O . GLY A 1 99 ? 8.021 -10.514 -11.285 1.00 82.81 99 GLY A O 1
ATOM 803 N N . ASN A 1 100 ? 7.106 -9.691 -13.161 1.00 85.25 100 ASN A N 1
ATOM 804 C CA . ASN A 1 100 ? 5.800 -9.380 -12.604 1.00 85.25 100 ASN A CA 1
ATOM 805 C C . ASN A 1 100 ? 4.867 -10.610 -12.538 1.00 85.25 100 ASN A C 1
ATOM 807 O O . ASN A 1 100 ? 4.857 -11.441 -13.454 1.00 85.25 100 ASN A O 1
ATOM 811 N N . ARG A 1 101 ? 4.020 -10.703 -11.500 1.00 85.69 101 ARG A N 1
ATOM 812 C CA . ARG A 1 101 ? 2.990 -11.753 -11.322 1.00 85.69 101 ARG A CA 1
ATOM 813 C C . ARG A 1 101 ? 1.581 -11.235 -11.675 1.00 85.69 101 ARG A C 1
ATOM 815 O O . ARG A 1 101 ? 0.643 -11.406 -10.895 1.00 85.69 101 ARG A O 1
ATOM 822 N N . GLY A 1 102 ? 1.446 -10.602 -12.842 1.00 85.44 102 GLY A N 1
ATOM 823 C CA . GLY A 1 102 ? 0.241 -9.881 -13.301 1.00 85.44 102 GLY A CA 1
ATOM 824 C C . GLY A 1 102 ? 0.360 -8.368 -13.084 1.00 85.44 102 GLY A C 1
ATOM 825 O O . GLY A 1 102 ? 1.232 -7.946 -12.339 1.00 85.44 102 GLY A O 1
ATOM 826 N N . SER A 1 103 ? -0.464 -7.540 -13.734 1.00 88.94 103 SER A N 1
ATOM 827 C CA . SER A 1 103 ? -0.327 -6.068 -13.714 1.00 88.94 103 SER A CA 1
ATOM 828 C C . SER A 1 103 ? -0.073 -5.501 -12.304 1.00 88.94 103 SER A C 1
ATOM 830 O O . SER A 1 103 ? -0.778 -5.837 -11.356 1.00 88.94 103 SER A O 1
ATOM 832 N N . HIS A 1 104 ? 0.976 -4.681 -12.166 1.00 87.75 104 HIS A N 1
ATOM 833 C CA . HIS A 1 104 ? 1.454 -4.060 -10.912 1.00 87.75 104 HIS A CA 1
ATOM 834 C C . HIS A 1 104 ? 1.888 -4.994 -9.756 1.00 87.75 104 HIS A C 1
ATOM 836 O O . HIS A 1 104 ? 2.264 -4.503 -8.692 1.00 87.75 104 HIS A O 1
ATOM 842 N N . ARG A 1 105 ? 1.889 -6.325 -9.915 1.00 87.00 105 ARG A N 1
ATOM 843 C CA . ARG A 1 105 ? 2.195 -7.287 -8.835 1.00 87.00 105 ARG A CA 1
ATOM 844 C C . ARG A 1 105 ? 3.666 -7.696 -8.768 1.00 87.00 105 ARG A C 1
ATOM 846 O O . ARG A 1 105 ? 4.020 -8.866 -8.965 1.00 87.00 105 ARG A O 1
ATOM 853 N N . TYR A 1 106 ? 4.518 -6.741 -8.424 1.00 85.75 106 TYR A N 1
ATOM 854 C CA . TYR A 1 106 ? 5.907 -7.036 -8.097 1.00 85.75 106 TYR A CA 1
ATOM 855 C C . TYR A 1 106 ? 6.066 -7.402 -6.614 1.00 85.75 106 TYR A C 1
ATOM 857 O O . TYR A 1 106 ? 5.401 -6.843 -5.746 1.00 85.75 106 TYR A O 1
ATOM 865 N N . SER A 1 107 ? 6.954 -8.352 -6.314 1.00 76.06 107 SER A N 1
ATOM 866 C CA . SER A 1 107 ? 7.293 -8.746 -4.944 1.00 76.06 107 SER A CA 1
ATOM 867 C C . SER A 1 107 ? 8.802 -8.677 -4.760 1.00 76.06 107 SER A C 1
ATOM 869 O O . SER A 1 107 ? 9.542 -9.273 -5.537 1.00 76.06 107 SER A O 1
ATOM 871 N N . PHE A 1 108 ? 9.240 -7.936 -3.742 1.00 69.56 108 PHE A N 1
ATOM 872 C CA . PHE A 1 108 ? 10.652 -7.586 -3.550 1.00 69.56 108 PHE A CA 1
ATOM 873 C C . PHE A 1 108 ? 11.252 -8.114 -2.250 1.00 69.56 108 PHE A C 1
ATOM 875 O O . PHE A 1 108 ? 12.458 -7.995 -2.057 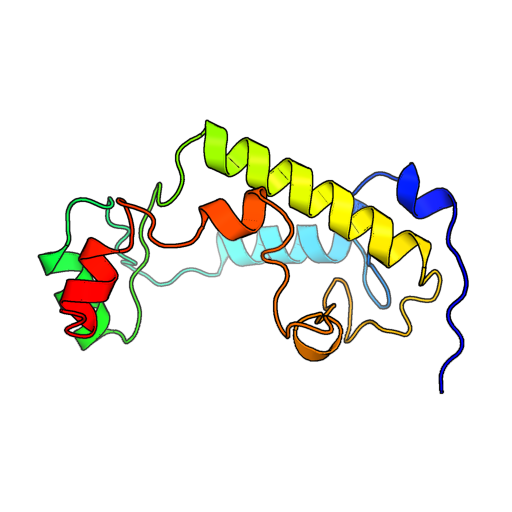1.00 69.56 108 PHE A O 1
ATOM 882 N N . GLY A 1 109 ? 10.445 -8.712 -1.365 1.00 64.19 109 GLY A N 1
ATOM 883 C CA . GLY A 1 109 ? 10.931 -9.234 -0.082 1.00 64.19 109 GLY A CA 1
ATOM 884 C C . GLY A 1 109 ? 12.053 -10.257 -0.268 1.00 64.19 109 GLY A C 1
ATOM 885 O O . GLY A 1 109 ? 13.095 -10.151 0.360 1.00 64.19 109 GLY A O 1
ATOM 886 N N . SER A 1 110 ? 11.903 -11.171 -1.230 1.00 61.03 110 SER A N 1
ATOM 887 C CA . SER A 1 110 ? 12.944 -12.141 -1.599 1.00 61.03 110 SER A CA 1
ATOM 888 C C . SER A 1 110 ? 14.036 -11.583 -2.522 1.00 61.03 110 SER A C 1
ATOM 890 O O . SER A 1 110 ? 14.975 -12.300 -2.851 1.00 61.03 110 SER A O 1
ATOM 892 N N . SER A 1 111 ? 13.890 -10.348 -3.010 1.00 60.81 111 SER A N 1
ATOM 893 C CA . SER A 1 111 ? 14.826 -9.707 -3.947 1.00 60.81 111 SER A CA 1
ATOM 894 C C . SER A 1 111 ? 15.774 -8.720 -3.264 1.00 60.81 111 SER A C 1
ATOM 896 O O . SER A 1 111 ? 16.747 -8.299 -3.885 1.00 60.81 111 SER A O 1
ATOM 898 N N . SER A 1 112 ? 15.520 -8.361 -2.003 1.00 68.75 112 SER A N 1
ATOM 899 C CA . SER A 1 112 ? 16.473 -7.629 -1.168 1.00 68.75 112 SER A CA 1
ATOM 900 C C . SER A 1 112 ? 17.420 -8.603 -0.469 1.00 68.75 112 SER A C 1
ATOM 902 O O . SER A 1 112 ? 16.967 -9.571 0.138 1.00 68.75 112 SER A O 1
ATOM 904 N N . ILE A 1 113 ? 18.726 -8.310 -0.485 1.00 71.12 113 ILE A N 1
ATOM 905 C CA . ILE A 1 113 ? 19.745 -9.075 0.261 1.00 71.12 113 ILE A CA 1
ATOM 906 C C . ILE A 1 113 ? 19.418 -9.101 1.760 1.00 71.12 113 ILE A C 1
ATOM 908 O O . ILE A 1 113 ? 19.669 -10.096 2.430 1.00 71.12 113 ILE A O 1
ATOM 912 N N . THR A 1 114 ? 18.822 -8.027 2.284 1.00 74.88 114 THR A N 1
ATOM 913 C CA . THR A 1 114 ? 18.461 -7.927 3.704 1.00 74.88 114 THR A CA 1
ATOM 914 C C . THR A 1 114 ? 17.060 -8.463 4.005 1.00 74.88 114 THR A C 1
ATOM 916 O O . THR A 1 114 ? 16.615 -8.400 5.144 1.00 74.88 114 THR A O 1
ATOM 919 N N . GLY A 1 115 ? 16.316 -8.940 2.999 1.00 77.19 115 GLY A N 1
ATOM 920 C CA . GLY A 1 115 ? 14.920 -9.366 3.155 1.00 77.19 115 GLY A CA 1
ATOM 921 C C . GLY A 1 115 ? 13.915 -8.220 3.365 1.00 77.19 115 GLY A C 1
ATOM 922 O O . GLY A 1 115 ? 12.718 -8.465 3.498 1.00 77.19 115 GLY A O 1
ATOM 923 N N . HIS A 1 116 ? 14.371 -6.962 3.377 1.00 80.81 116 HIS A N 1
ATOM 924 C CA . HIS A 1 116 ? 13.545 -5.764 3.570 1.00 80.81 116 HIS A CA 1
ATOM 925 C C . HIS A 1 116 ? 14.079 -4.559 2.774 1.00 80.81 116 HIS A C 1
ATOM 927 O O . HIS A 1 116 ? 15.203 -4.576 2.280 1.00 80.81 116 HIS A O 1
ATOM 933 N N . ILE A 1 117 ? 13.296 -3.477 2.676 1.00 82.88 117 ILE A N 1
ATOM 934 C CA . ILE A 1 117 ? 13.672 -2.232 1.959 1.00 82.88 117 ILE A CA 1
ATOM 935 C C . ILE A 1 117 ? 13.980 -1.074 2.942 1.00 82.88 117 ILE A C 1
ATOM 937 O O . ILE A 1 117 ? 14.121 0.075 2.552 1.00 82.88 117 ILE A O 1
ATOM 941 N N . MET A 1 118 ? 14.162 -1.362 4.239 1.00 87.12 118 MET A N 1
ATOM 942 C CA . MET A 1 118 ? 14.427 -0.342 5.282 1.00 87.12 118 MET A CA 1
ATOM 943 C C . MET A 1 118 ? 15.726 0.482 5.133 1.00 87.12 118 MET A C 1
ATOM 945 O O . MET A 1 118 ? 15.952 1.384 5.929 1.00 87.12 118 MET A O 1
ATOM 949 N N . HIS A 1 119 ? 16.572 0.238 4.125 1.00 87.81 119 HIS A N 1
ATOM 950 C CA . HIS A 1 119 ? 17.646 1.183 3.773 1.00 87.81 119 HIS A CA 1
ATOM 951 C C . HIS A 1 119 ? 17.091 2.498 3.192 1.00 87.81 119 HIS A C 1
ATOM 953 O O . HIS A 1 119 ? 17.783 3.516 3.167 1.00 87.81 119 HIS A O 1
ATOM 959 N N . ARG A 1 120 ? 15.832 2.491 2.733 1.00 90.69 120 ARG A N 1
ATOM 960 C CA . ARG A 1 120 ? 15.099 3.683 2.314 1.00 90.69 120 ARG A CA 1
ATOM 961 C C . ARG A 1 120 ? 14.360 4.286 3.511 1.00 90.69 120 ARG A C 1
ATOM 963 O O . ARG A 1 120 ? 13.553 3.624 4.167 1.00 90.69 120 ARG A O 1
ATOM 970 N N . HIS A 1 121 ? 14.639 5.555 3.792 1.00 92.56 121 HIS A N 1
ATOM 971 C CA . HIS A 1 121 ? 14.193 6.253 5.002 1.00 92.56 121 HIS A CA 1
ATOM 972 C C . HIS A 1 121 ? 12.666 6.341 5.105 1.00 92.56 121 HIS A C 1
ATOM 974 O O . HIS A 1 121 ? 12.097 6.302 6.189 1.00 92.56 121 HIS A O 1
ATOM 980 N N . GLU A 1 122 ? 11.990 6.436 3.971 1.00 94.69 122 GLU A N 1
ATOM 981 C CA . GLU A 1 122 ? 10.545 6.506 3.842 1.00 94.69 122 GLU A CA 1
ATOM 982 C C . GLU A 1 122 ? 9.836 5.163 4.084 1.00 94.69 122 GLU A C 1
ATOM 984 O O . GLU A 1 122 ? 8.641 5.164 4.356 1.00 94.69 122 GLU A O 1
ATOM 989 N N . TRP A 1 123 ? 10.550 4.032 4.069 1.00 93.00 123 TRP A N 1
ATOM 990 C CA . TRP A 1 123 ? 10.048 2.767 4.624 1.00 93.00 123 TRP A CA 1
ATOM 991 C C . TRP A 1 123 ? 10.424 2.628 6.096 1.00 93.00 123 TRP A C 1
ATOM 993 O O . TRP A 1 123 ? 9.580 2.245 6.901 1.00 93.00 123 TRP A O 1
ATOM 1003 N N . ALA A 1 124 ? 11.659 2.989 6.460 1.00 93.00 124 ALA A N 1
ATOM 1004 C CA . ALA A 1 124 ? 12.124 2.931 7.845 1.00 93.00 124 ALA A CA 1
ATOM 1005 C C . ALA A 1 124 ? 11.255 3.780 8.788 1.00 93.00 124 ALA A C 1
ATOM 1007 O O . ALA A 1 124 ? 10.983 3.362 9.907 1.00 93.00 124 ALA A O 1
ATOM 1008 N N . MET A 1 125 ? 10.746 4.928 8.324 1.00 94.50 125 MET A N 1
ATOM 1009 C CA . MET A 1 125 ? 9.849 5.787 9.110 1.00 94.50 125 MET A CA 1
ATOM 1010 C C . MET A 1 125 ? 8.493 5.146 9.444 1.00 94.50 125 MET A C 1
ATOM 1012 O O . MET A 1 125 ? 7.741 5.723 10.220 1.00 94.50 125 MET A O 1
ATOM 1016 N N . LEU A 1 126 ? 8.140 4.018 8.815 1.00 93.75 126 LEU A N 1
ATOM 1017 C CA . LEU A 1 126 ? 6.902 3.283 9.094 1.00 93.75 126 LEU A CA 1
ATOM 1018 C C . LEU A 1 126 ? 7.045 2.326 10.283 1.00 93.75 126 LEU A C 1
ATOM 1020 O O . LEU A 1 126 ? 6.049 1.751 10.719 1.00 93.75 126 LEU A O 1
ATOM 1024 N N . LEU A 1 127 ? 8.268 2.135 10.781 1.00 91.31 127 LEU A N 1
ATOM 1025 C CA . LEU A 1 127 ? 8.517 1.407 12.016 1.00 91.31 127 LEU A CA 1
ATOM 1026 C C . LEU A 1 127 ? 8.062 2.255 13.204 1.00 91.31 127 LEU A C 1
ATOM 1028 O O . LEU A 1 127 ? 8.267 3.467 13.226 1.00 91.31 127 LEU A O 1
ATOM 1032 N N . ASP A 1 128 ? 7.441 1.599 14.178 1.00 91.38 128 ASP A N 1
ATOM 1033 C CA . ASP A 1 128 ? 7.040 2.180 15.458 1.00 91.38 128 ASP A CA 1
ATOM 1034 C C . ASP A 1 128 ? 6.251 3.500 15.361 1.00 91.38 128 ASP A C 1
ATOM 1036 O O . ASP A 1 128 ? 6.467 4.448 16.119 1.00 91.38 128 ASP A O 1
ATOM 1040 N N . LEU A 1 129 ? 5.296 3.566 14.428 1.00 95.19 129 LEU A N 1
ATOM 1041 C CA . LEU A 1 129 ? 4.435 4.735 14.263 1.00 95.19 129 LEU A CA 1
ATOM 1042 C C . LEU A 1 129 ? 3.610 4.998 15.537 1.00 95.19 129 LEU A C 1
ATOM 1044 O O . LEU A 1 129 ? 2.805 4.149 15.920 1.00 95.19 129 LEU A O 1
ATOM 1048 N N . PRO A 1 130 ? 3.669 6.199 16.144 1.00 95.00 130 PRO A N 1
ATOM 1049 C CA . PRO A 1 130 ? 2.935 6.501 17.381 1.00 95.00 130 PRO A CA 1
ATOM 1050 C C . PRO A 1 130 ? 1.408 6.410 17.229 1.00 95.00 130 PRO A C 1
ATOM 1052 O O . PRO A 1 130 ? 0.687 6.308 18.212 1.00 95.00 130 PRO A O 1
ATOM 1055 N N . THR A 1 131 ? 0.914 6.444 15.995 1.00 96.44 131 THR A N 1
ATOM 1056 C CA . THR A 1 131 ? -0.493 6.298 15.604 1.00 96.44 131 THR A CA 1
ATOM 1057 C C . THR A 1 131 ? -0.942 4.842 15.433 1.00 96.44 131 THR A C 1
ATOM 1059 O O . THR A 1 131 ? -2.131 4.591 15.272 1.00 96.44 131 THR A O 1
ATOM 1062 N N . VAL A 1 132 ? -0.022 3.875 15.410 1.00 95.88 132 VAL A N 1
ATOM 1063 C CA . VAL A 1 132 ? -0.331 2.460 15.131 1.00 95.88 132 VAL A CA 1
ATOM 1064 C C . VAL A 1 132 ? 0.244 1.539 16.204 1.00 95.88 132 VAL A C 1
ATOM 1066 O O . VAL A 1 132 ? -0.439 0.610 16.624 1.00 95.88 132 VAL A O 1
ATOM 1069 N N . THR A 1 133 ? 1.451 1.809 16.706 1.00 96.31 133 THR A N 1
ATOM 1070 C CA . THR A 1 133 ? 2.113 0.994 17.734 1.00 96.31 133 THR A CA 1
ATOM 1071 C C . THR A 1 133 ? 1.256 0.778 18.981 1.00 96.31 133 THR A C 1
ATOM 1073 O O . THR A 1 133 ? 1.140 -0.372 19.394 1.00 96.31 133 THR A O 1
ATOM 1076 N N . PRO A 1 134 ? 0.571 1.790 19.558 1.00 96.94 134 PRO A N 1
ATOM 1077 C CA . PRO A 1 134 ? -0.287 1.553 20.722 1.00 96.94 134 PRO A CA 1
ATOM 1078 C C . PRO A 1 134 ? -1.438 0.575 20.439 1.00 96.94 134 PRO A C 1
ATOM 1080 O O . PRO A 1 134 ? -1.779 -0.241 21.290 1.00 96.94 134 PRO A O 1
ATOM 1083 N N . ILE A 1 135 ? -1.996 0.610 19.224 1.00 97.31 135 ILE A N 1
ATOM 1084 C CA . ILE A 1 135 ? -3.058 -0.305 18.785 1.00 97.31 135 ILE A CA 1
ATOM 1085 C C . ILE A 1 135 ? -2.505 -1.724 18.633 1.00 97.31 135 ILE A C 1
ATOM 1087 O O . ILE A 1 135 ? -3.117 -2.677 19.110 1.00 97.31 135 ILE A O 1
ATOM 1091 N N . LEU A 1 136 ? -1.332 -1.876 18.009 1.00 96.44 136 LEU A N 1
ATOM 1092 C CA . LEU A 1 136 ? -0.671 -3.178 17.880 1.00 96.44 136 LEU A CA 1
ATOM 1093 C C . LEU A 1 136 ? -0.328 -3.778 19.248 1.00 96.44 136 LEU A C 1
ATOM 1095 O O . LEU A 1 136 ? -0.557 -4.968 19.457 1.00 96.44 136 LEU A O 1
ATOM 1099 N N . ASN A 1 137 ? 0.155 -2.961 20.187 1.00 96.38 137 ASN A N 1
ATOM 1100 C CA . ASN A 1 137 ? 0.441 -3.397 21.553 1.00 96.38 137 ASN A CA 1
ATOM 1101 C C . ASN A 1 137 ? -0.835 -3.862 22.263 1.00 96.38 137 ASN A C 1
ATOM 1103 O O . ASN A 1 137 ? -0.829 -4.925 22.874 1.00 96.38 137 ASN A O 1
ATOM 1107 N N . ALA A 1 138 ? -1.946 -3.130 22.125 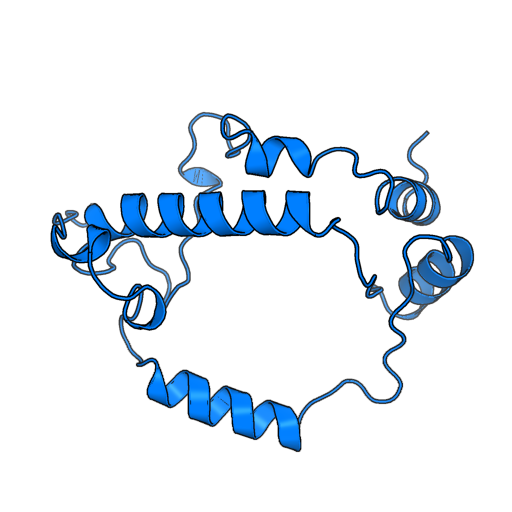1.00 97.12 138 ALA A N 1
ATOM 1108 C CA . ALA A 1 138 ? -3.228 -3.537 22.699 1.00 97.12 138 ALA A CA 1
ATOM 1109 C C . ALA A 1 138 ? -3.759 -4.851 22.097 1.00 97.12 138 ALA A C 1
ATOM 1111 O O . ALA A 1 138 ? -4.320 -5.676 22.815 1.00 97.12 138 ALA A O 1
ATOM 1112 N N . ILE A 1 139 ? -3.582 -5.071 20.789 1.00 96.88 139 ILE A N 1
ATOM 1113 C CA . ILE A 1 139 ? -4.044 -6.291 20.109 1.00 96.88 139 ILE A CA 1
ATOM 1114 C C . ILE A 1 139 ? -3.194 -7.508 20.492 1.00 96.88 139 ILE A C 1
ATOM 1116 O O . ILE A 1 139 ? -3.748 -8.557 20.817 1.00 96.88 139 ILE A O 1
ATOM 1120 N N . PHE A 1 140 ? -1.868 -7.383 20.439 1.00 95.56 140 PHE A N 1
ATOM 1121 C CA . PHE A 1 140 ? -0.955 -8.529 20.495 1.00 95.56 140 PHE A CA 1
ATOM 1122 C C . PHE A 1 140 ? -0.191 -8.675 21.816 1.00 95.56 140 PHE A C 1
ATOM 1124 O O . PHE A 1 140 ? 0.472 -9.690 22.011 1.00 95.56 140 PHE A O 1
ATOM 1131 N N . GLY A 1 141 ? -0.274 -7.699 22.724 1.00 87.06 141 GLY A N 1
ATOM 1132 C CA . GLY A 1 141 ? 0.422 -7.741 24.012 1.00 87.06 141 GLY A CA 1
ATOM 1133 C C . GLY A 1 141 ? 1.938 -7.571 23.895 1.00 87.06 141 GLY A C 1
ATOM 1134 O O . GLY A 1 141 ? 2.686 -8.224 24.619 1.00 87.06 141 GLY A O 1
ATOM 1135 N N . PHE A 1 142 ? 2.409 -6.738 22.962 1.00 68.75 142 PHE A N 1
ATOM 1136 C CA . PHE A 1 142 ? 3.827 -6.389 22.907 1.00 68.75 142 PHE A CA 1
ATOM 1137 C C . PHE A 1 142 ? 4.154 -5.359 24.004 1.00 68.75 142 PHE A C 1
ATOM 1139 O O . PHE A 1 142 ? 3.638 -4.240 23.968 1.00 68.75 142 PHE A O 1
ATOM 1146 N N . PHE A 1 143 ? 5.050 -5.786 24.908 1.00 54.47 143 PHE A N 1
ATOM 1147 C CA . PHE A 1 143 ? 5.549 -5.169 26.154 1.00 54.47 143 PHE A CA 1
ATOM 1148 C C . PHE A 1 143 ? 4.668 -5.331 27.397 1.00 54.47 143 PHE A C 1
ATOM 1150 O O . PHE A 1 143 ? 3.551 -4.774 27.436 1.00 54.47 143 PHE A O 1
#

Foldseek 3Di:
DDAWDFDPCLQPDDPQQAQAAPDHSVVVVVVVVVCVVPHDDPPQDEAELVPQVVQQVCCVVPVHHHYPCLDDPVLVVLLVVVVSVVSSVVRRGHVNSPCAPHGPRHDCLVVDPVSDDCVRVSVVVNPPRVSPNSNVCSNPVDD

Radius of gyration: 18.77 Å; chains: 1; bounding box: 42×32×47 Å

pLDDT: mean 90.17, std 8.43, rang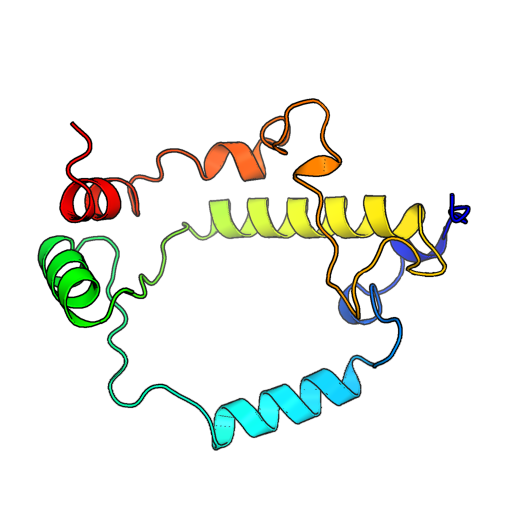e [54.47, 98.31]

Sequence (143 aa):
MKKLVKDANALSDPLNELGWKDSSFKDYEDQRDYLKKNNGIKDLKILPPEEIEEAKKIFDRDGFVVIKNALKKQELKKLKKGCDEVIREILALDKGRVGNRGSHRYSFGSSSITGHIMHRHEWAMLLDLPTVTPILNAIFGFF

Secondary structure (DSSP, 8-state):
-PPP---GGGGTS-GGGSS-SSS-HHHHHHHHHHHHHH---TT--EE-TT-HHHHHHHHHHHS--EETT-S-HHHHHHHHHHHHHHHHHHHTT-TT-TT-SSTT----GGGSTTSS-TTSHHHHTTTT-TTTHHHHHHHH---